Protein AF-A0A955G8Q8-F1 (afdb_monomer)

Foldseek 3Di:
DDDDDPPPPPPPPDDDPPDDDDDPDPPPPDDPPVRVVVVVVVVVVVVVVVVVVVVVVCVVVVVVVVVVVVVVVVVVVVVVVVVVVVVVVVVVVCVCPDPVNVPDDDDDDDDDDDD

Sequence (115 aa):
MTYSNSIAANRKRYAMRNQNTTSFKEETRVLGPISNAIILIVLACVLGLIYLTQVTKTNSYGYKLNSLTTQASELQQQHDELEVASARLQALDRVANSDPAKNLVSVTPSSTLTN

Structure (mmCIF, N/CA/C/O backbone):
data_AF-A0A955G8Q8-F1
#
_entry.id   AF-A0A955G8Q8-F1
#
loop_
_atom_site.group_PDB
_atom_site.id
_atom_site.type_symbol
_atom_site.label_atom_id
_atom_site.label_alt_id
_atom_site.label_comp_id
_atom_site.label_asym_id
_atom_site.label_entity_id
_atom_site.label_seq_id
_atom_site.pdbx_PDB_ins_code
_atom_site.Cartn_x
_atom_site.Cartn_y
_atom_site.Cartn_z
_atom_site.occupancy
_atom_site.B_iso_or_equiv
_atom_site.auth_seq_id
_atom_site.auth_comp_id
_atom_site.auth_asym_id
_atom_site.auth_atom_id
_atom_site.pdbx_PDB_model_num
ATOM 1 N N . MET A 1 1 ? 60.476 -52.599 -23.762 1.00 55.84 1 MET A N 1
ATOM 2 C CA . MET A 1 1 ? 60.153 -51.203 -23.398 1.00 55.84 1 MET A CA 1
ATOM 3 C C . MET A 1 1 ? 60.590 -50.294 -24.533 1.00 55.84 1 MET A C 1
ATOM 5 O O . MET A 1 1 ? 61.786 -50.078 -24.666 1.00 55.84 1 MET A O 1
ATOM 9 N N . THR A 1 2 ? 59.675 -49.774 -25.352 1.00 47.59 2 THR A N 1
ATOM 10 C CA . THR A 1 2 ? 59.945 -48.560 -26.144 1.00 47.59 2 THR A CA 1
ATOM 11 C C . THR A 1 2 ? 58.615 -47.893 -26.480 1.00 47.59 2 THR A C 1
ATOM 13 O O . THR A 1 2 ? 57.775 -48.471 -27.162 1.00 47.59 2 THR A O 1
ATOM 16 N N . TYR A 1 3 ? 58.416 -46.701 -25.924 1.00 51.72 3 TYR A N 1
ATOM 17 C CA . TYR A 1 3 ? 57.252 -45.849 -26.132 1.00 51.72 3 TYR A CA 1
ATOM 18 C C . TYR A 1 3 ? 57.430 -45.086 -27.447 1.00 51.72 3 TYR A C 1
ATOM 20 O O . TYR A 1 3 ? 58.436 -44.400 -27.621 1.00 51.72 3 TYR A O 1
ATOM 28 N N . SER A 1 4 ? 56.469 -45.187 -28.366 1.00 58.81 4 SER A N 1
ATOM 29 C CA . SER A 1 4 ? 56.414 -44.315 -29.541 1.00 58.81 4 SER A CA 1
ATOM 30 C C . SER A 1 4 ? 55.458 -43.163 -29.247 1.00 58.81 4 SER A C 1
ATOM 32 O O . SER A 1 4 ? 54.240 -43.304 -29.333 1.00 58.81 4 SER A O 1
ATOM 34 N N . ASN A 1 5 ? 56.026 -42.030 -28.833 1.00 54.41 5 ASN A N 1
ATOM 35 C CA . ASN A 1 5 ? 55.316 -40.763 -28.710 1.00 54.41 5 ASN A CA 1
ATOM 36 C C . ASN A 1 5 ? 55.090 -40.190 -30.114 1.00 54.41 5 ASN A C 1
ATOM 38 O O . ASN A 1 5 ? 56.029 -39.731 -30.765 1.00 54.41 5 ASN A O 1
ATOM 42 N N . SER A 1 6 ? 53.841 -40.175 -30.578 1.00 63.78 6 SER A N 1
ATOM 43 C CA . SER A 1 6 ? 53.464 -39.463 -31.795 1.00 63.78 6 SER A CA 1
ATOM 44 C C . SER A 1 6 ? 53.574 -37.956 -31.566 1.00 63.78 6 SER A C 1
ATOM 46 O O . SER A 1 6 ? 52.757 -37.348 -30.873 1.00 63.78 6 SER A O 1
ATOM 48 N N . ILE A 1 7 ? 54.601 -37.358 -32.164 1.00 59.75 7 ILE A N 1
ATOM 49 C CA . ILE A 1 7 ? 54.793 -35.916 -32.286 1.00 59.75 7 ILE A CA 1
ATOM 50 C C . ILE A 1 7 ? 53.553 -35.321 -32.964 1.00 59.75 7 ILE A C 1
ATOM 52 O O . ILE A 1 7 ? 53.316 -35.520 -34.157 1.00 59.75 7 ILE A O 1
ATOM 56 N N . ALA A 1 8 ? 52.764 -34.567 -32.199 1.00 60.84 8 ALA A N 1
ATOM 57 C CA . ALA A 1 8 ? 51.769 -33.647 -32.725 1.00 60.84 8 ALA A CA 1
ATOM 58 C C . ALA A 1 8 ? 52.504 -32.519 -33.465 1.00 60.84 8 ALA A C 1
ATOM 60 O O . ALA A 1 8 ? 52.792 -31.455 -32.918 1.00 60.84 8 ALA A O 1
ATOM 61 N N . ALA A 1 9 ? 52.869 -32.779 -34.719 1.00 57.88 9 ALA A N 1
ATOM 62 C CA . ALA A 1 9 ? 53.460 -31.785 -35.593 1.00 57.88 9 ALA A CA 1
ATOM 63 C C . ALA A 1 9 ? 52.399 -30.720 -35.901 1.00 57.88 9 ALA A C 1
ATOM 65 O O . ALA A 1 9 ? 51.474 -30.944 -36.687 1.00 57.88 9 ALA A O 1
ATOM 66 N N . ASN A 1 10 ? 52.541 -29.554 -35.271 1.00 56.19 10 ASN A N 1
ATOM 67 C CA . ASN A 1 10 ? 51.841 -28.325 -35.617 1.00 56.19 10 ASN A CA 1
ATOM 68 C C . ASN A 1 10 ? 52.222 -27.953 -37.061 1.00 56.19 10 ASN A C 1
ATOM 70 O O . ASN A 1 10 ? 53.214 -27.271 -37.316 1.00 56.19 10 ASN A O 1
ATOM 74 N N . ARG A 1 11 ? 51.476 -28.488 -38.032 1.00 61.28 11 ARG A N 1
ATOM 75 C CA . ARG A 1 11 ? 51.675 -28.216 -39.455 1.00 61.28 11 ARG A CA 1
ATOM 76 C C . ARG A 1 11 ? 51.164 -26.812 -39.760 1.00 61.28 11 ARG A C 1
ATOM 78 O O . ARG A 1 11 ? 50.089 -26.655 -40.331 1.00 61.28 11 ARG A O 1
ATOM 85 N N . LYS A 1 12 ? 51.958 -25.790 -39.432 1.00 59.72 12 LYS A N 1
ATOM 86 C CA . LYS A 1 12 ? 51.875 -24.487 -40.101 1.00 59.72 12 LYS A CA 1
ATOM 87 C C . LYS A 1 12 ? 52.268 -24.706 -41.561 1.00 59.72 12 LYS A C 1
ATOM 89 O O . LYS A 1 12 ? 53.435 -24.621 -41.928 1.00 59.72 12 LYS A O 1
ATOM 94 N N . ARG A 1 13 ? 51.296 -25.110 -42.383 1.00 62.31 13 ARG A N 1
ATOM 95 C CA . ARG A 1 13 ? 51.471 -25.242 -43.829 1.00 62.31 13 ARG A CA 1
ATOM 96 C C . ARG A 1 13 ? 51.691 -23.838 -44.382 1.00 62.31 13 ARG A C 1
ATOM 98 O O . ARG A 1 13 ? 50.760 -23.042 -44.433 1.00 62.31 13 ARG A O 1
ATOM 105 N N . TYR A 1 14 ? 52.927 -23.535 -44.756 1.00 63.06 14 TYR A N 1
ATOM 106 C CA . TYR A 1 14 ? 53.232 -22.376 -45.582 1.00 63.06 14 TYR A CA 1
ATOM 107 C C . TYR A 1 14 ? 52.453 -22.514 -46.894 1.00 63.06 14 TYR A C 1
ATOM 109 O O . TYR A 1 14 ? 52.517 -23.559 -47.546 1.00 63.06 14 TYR A O 1
ATOM 117 N N . ALA A 1 15 ? 51.669 -21.494 -47.242 1.00 65.81 15 ALA A N 1
ATOM 118 C CA . ALA A 1 15 ? 50.928 -21.465 -48.495 1.00 65.81 15 ALA A CA 1
ATOM 119 C C . ALA A 1 15 ? 51.927 -21.525 -49.662 1.00 65.81 15 ALA A C 1
ATOM 121 O O . ALA A 1 15 ? 52.799 -20.665 -49.789 1.00 65.81 15 ALA A O 1
ATOM 122 N N . MET A 1 16 ? 51.837 -22.572 -50.481 1.00 68.44 16 MET A N 1
ATOM 123 C CA . MET A 1 16 ? 52.686 -22.744 -51.660 1.00 68.44 16 MET A CA 1
ATOM 124 C C . MET A 1 16 ? 52.239 -21.799 -52.780 1.00 68.44 16 MET A C 1
ATOM 126 O O . MET A 1 16 ? 51.064 -21.440 -52.887 1.00 68.44 16 MET A O 1
ATOM 130 N N . ARG A 1 17 ? 53.181 -21.404 -53.643 1.00 68.50 17 ARG A N 1
ATOM 131 C CA . ARG A 1 17 ? 52.905 -20.514 -54.779 1.00 68.50 17 ARG A CA 1
ATOM 132 C C . ARG A 1 17 ? 51.929 -21.203 -55.746 1.00 68.50 17 ARG A C 1
ATOM 134 O O . ARG A 1 1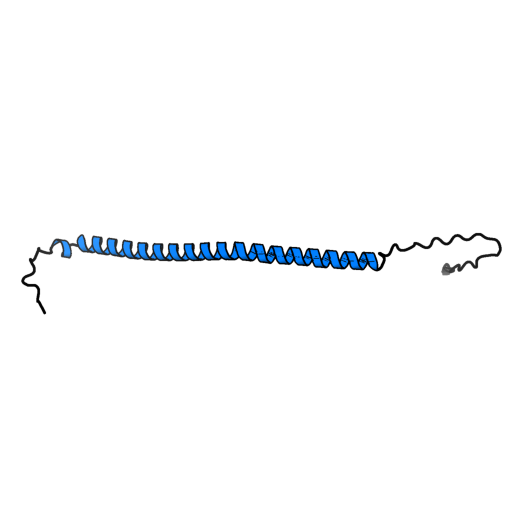7 ? 52.113 -22.374 -56.064 1.00 68.50 17 ARG A O 1
ATOM 141 N N . ASN A 1 18 ? 50.922 -20.462 -56.213 1.00 66.06 18 ASN A N 1
ATOM 142 C CA . ASN A 1 18 ? 49.864 -20.916 -57.131 1.00 66.06 18 ASN A CA 1
ATOM 14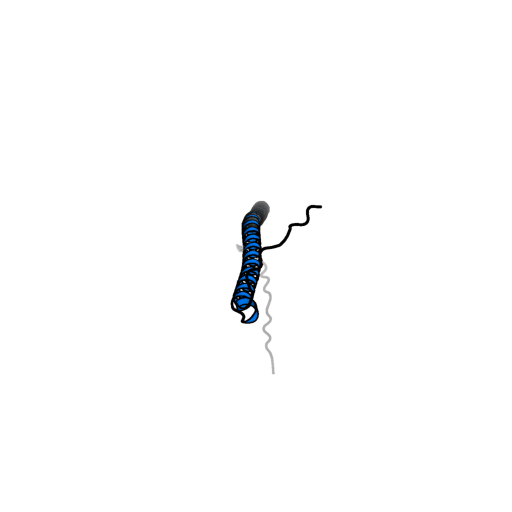3 C C . ASN A 1 18 ? 48.754 -21.811 -56.531 1.00 66.06 18 ASN A C 1
ATOM 145 O O . ASN A 1 18 ? 48.131 -22.581 -57.258 1.00 66.06 18 ASN A O 1
ATOM 149 N N . GLN A 1 19 ? 48.476 -21.703 -55.226 1.00 72.69 19 GLN A N 1
ATOM 150 C CA . GLN A 1 19 ? 47.312 -22.347 -54.602 1.00 72.69 19 GLN A CA 1
ATOM 151 C C . GLN A 1 19 ? 46.319 -21.295 -54.097 1.00 72.69 19 GLN A C 1
ATOM 153 O O . GLN A 1 19 ? 46.680 -20.408 -53.325 1.00 72.69 19 GLN A O 1
ATOM 158 N N . ASN A 1 20 ? 45.061 -21.395 -54.531 1.00 69.31 20 ASN A N 1
ATOM 159 C CA . ASN A 1 20 ? 43.987 -20.532 -54.052 1.00 69.31 20 ASN A CA 1
ATOM 160 C C . ASN A 1 20 ? 43.528 -21.035 -52.674 1.00 69.31 20 ASN A C 1
ATOM 162 O O . ASN A 1 20 ? 42.831 -22.042 -52.573 1.00 69.31 20 ASN A O 1
ATOM 166 N N . THR A 1 21 ? 43.991 -20.383 -51.607 1.00 71.38 21 THR A N 1
ATOM 167 C CA . THR A 1 21 ? 43.593 -20.695 -50.230 1.00 71.38 21 THR A CA 1
ATOM 168 C C . THR A 1 21 ? 42.467 -19.758 -49.806 1.00 71.38 21 THR A C 1
ATOM 170 O O . THR A 1 21 ? 42.686 -18.574 -49.565 1.00 71.38 21 THR A O 1
ATOM 173 N N . THR A 1 22 ? 41.248 -20.276 -49.685 1.00 71.44 22 THR A N 1
ATOM 174 C CA . THR A 1 22 ? 40.125 -19.519 -49.124 1.00 71.44 22 THR A CA 1
ATOM 175 C C . THR A 1 22 ? 40.155 -19.643 -47.604 1.00 71.44 22 THR A C 1
ATOM 177 O O . THR A 1 22 ? 39.978 -20.727 -47.051 1.00 71.44 22 THR A O 1
ATOM 180 N N . SER A 1 23 ? 40.410 -18.535 -46.911 1.00 69.19 23 SER A N 1
ATOM 181 C CA . SER A 1 23 ? 40.282 -18.476 -45.456 1.00 69.19 23 SER A CA 1
ATOM 182 C C . SER A 1 23 ? 38.822 -18.210 -45.102 1.00 69.19 23 SER A C 1
ATOM 184 O O . SER A 1 23 ? 38.307 -17.131 -45.381 1.00 69.19 23 SER A O 1
ATOM 186 N N . PHE A 1 24 ? 38.160 -19.183 -44.477 1.00 69.12 24 PHE A N 1
ATOM 187 C CA . PHE A 1 24 ? 36.877 -18.957 -43.818 1.00 69.12 24 PHE A CA 1
ATOM 188 C C . PHE A 1 24 ? 37.161 -18.297 -42.471 1.00 69.12 24 PHE A C 1
ATOM 190 O O . PHE A 1 24 ? 37.475 -18.965 -41.486 1.00 69.12 24 PHE A O 1
ATOM 197 N N . LYS A 1 25 ? 37.147 -16.964 -42.443 1.00 67.38 25 LYS A N 1
ATOM 198 C CA . LYS A 1 25 ? 37.018 -16.241 -41.181 1.00 67.38 25 LYS A CA 1
ATOM 199 C C . LYS A 1 25 ? 35.545 -16.306 -40.794 1.00 67.38 25 LYS A C 1
ATOM 201 O O . LYS A 1 25 ? 34.709 -15.792 -41.528 1.00 67.38 25 LYS A O 1
ATOM 206 N N . GLU A 1 26 ? 35.247 -16.949 -39.671 1.00 64.56 26 GLU A N 1
ATOM 207 C CA . GLU A 1 26 ? 33.978 -16.760 -38.967 1.00 64.56 26 GLU A CA 1
ATOM 208 C C . GLU A 1 26 ? 33.901 -15.272 -38.608 1.00 64.56 26 GLU A C 1
ATOM 210 O O . GLU A 1 26 ? 34.584 -14.800 -37.696 1.00 64.56 26 GLU A O 1
ATOM 215 N N . GLU A 1 27 ? 33.165 -14.499 -39.402 1.00 64.12 27 GLU A N 1
ATOM 216 C CA . GLU A 1 27 ? 32.886 -13.104 -39.102 1.00 64.12 27 GLU A CA 1
ATOM 217 C C . GLU A 1 27 ? 31.934 -13.118 -37.910 1.00 64.12 27 GLU A C 1
ATOM 219 O O . GLU A 1 27 ? 30.729 -13.336 -38.046 1.00 64.12 27 GLU A O 1
ATOM 224 N N . THR A 1 28 ? 32.495 -12.993 -36.704 1.00 64.25 28 THR A N 1
ATOM 225 C CA . THR A 1 28 ? 31.699 -12.877 -35.490 1.00 64.25 28 THR A CA 1
ATOM 226 C C . THR A 1 28 ? 30.781 -11.688 -35.694 1.00 64.25 28 THR A C 1
ATOM 228 O O . THR A 1 28 ? 31.223 -10.546 -35.799 1.00 64.25 28 THR A O 1
ATOM 231 N N . ARG A 1 29 ? 29.486 -11.969 -35.842 1.00 66.19 29 ARG A N 1
ATOM 232 C CA . ARG A 1 29 ? 28.463 -10.964 -36.113 1.00 66.19 29 ARG A CA 1
ATOM 233 C C . ARG A 1 29 ? 28.234 -10.173 -34.831 1.00 66.19 29 ARG A C 1
ATOM 235 O O . ARG A 1 29 ? 27.278 -10.398 -34.098 1.00 66.19 29 ARG A O 1
ATOM 242 N N . VAL A 1 30 ? 29.183 -9.304 -34.507 1.00 72.31 30 VAL A N 1
ATOM 243 C CA . VAL A 1 30 ? 29.079 -8.387 -33.384 1.00 72.31 30 VAL A CA 1
ATOM 244 C C . VAL A 1 30 ? 28.057 -7.324 -33.742 1.00 72.31 30 VAL A C 1
ATOM 246 O O . VAL A 1 30 ? 28.082 -6.728 -34.819 1.00 72.31 30 VAL A O 1
ATOM 249 N N . LEU A 1 31 ? 27.135 -7.109 -32.813 1.00 72.06 31 LEU A N 1
ATOM 250 C CA . LEU A 1 31 ? 26.222 -5.980 -32.836 1.00 72.06 31 LEU A CA 1
ATOM 251 C C . LEU A 1 31 ? 27.055 -4.698 -32.965 1.00 72.06 31 LEU A C 1
ATOM 253 O O . LEU A 1 31 ? 27.917 -4.416 -32.132 1.00 72.06 31 LEU A O 1
ATOM 257 N N . GLY A 1 32 ? 26.826 -3.938 -34.038 1.00 82.62 32 GLY A N 1
ATOM 258 C CA . GLY A 1 32 ? 27.522 -2.677 -34.270 1.00 82.62 32 GLY A CA 1
ATOM 259 C C . GLY A 1 32 ? 27.239 -1.662 -33.152 1.00 82.62 32 GLY A C 1
ATOM 260 O O . GLY A 1 32 ? 26.196 -1.750 -32.493 1.00 82.62 32 GLY A O 1
ATOM 261 N N . PRO A 1 33 ? 28.114 -0.662 -32.953 1.00 83.94 33 PRO A N 1
ATOM 262 C CA . PRO A 1 33 ? 28.020 0.291 -31.841 1.00 83.94 33 PRO A CA 1
ATOM 263 C C . PRO A 1 33 ? 26.658 1.002 -31.757 1.00 83.94 33 PRO A C 1
ATOM 265 O O . PRO A 1 33 ? 26.141 1.211 -30.663 1.00 83.94 33 PRO A O 1
ATOM 268 N N . ILE A 1 34 ? 26.030 1.286 -32.905 1.00 88.88 34 ILE A N 1
ATOM 269 C CA . ILE A 1 34 ? 24.686 1.882 -32.981 1.00 88.88 34 ILE A CA 1
ATOM 270 C C . ILE A 1 34 ? 23.616 0.920 -32.442 1.00 88.88 34 ILE A C 1
ATOM 272 O O . ILE A 1 34 ? 22.771 1.320 -31.646 1.00 88.88 34 ILE A O 1
ATOM 276 N N . SER A 1 35 ? 23.661 -0.357 -32.832 1.00 89.38 35 SER A N 1
ATOM 277 C CA . SER A 1 35 ? 22.687 -1.352 -32.362 1.00 89.38 35 SER A CA 1
ATOM 278 C C . SER A 1 35 ? 22.792 -1.597 -30.855 1.00 89.38 35 SER A C 1
ATOM 280 O O . SER A 1 35 ? 21.768 -1.678 -30.183 1.00 89.38 35 SER A O 1
ATOM 282 N N . ASN A 1 36 ? 24.011 -1.611 -30.303 1.00 88.38 36 ASN A N 1
ATOM 283 C CA . ASN A 1 36 ? 24.219 -1.725 -28.861 1.00 88.38 36 ASN A CA 1
ATOM 284 C C . ASN A 1 36 ? 23.654 -0.508 -28.106 1.00 88.38 36 ASN A C 1
ATOM 286 O O . ASN A 1 36 ? 22.966 -0.668 -27.102 1.00 88.38 36 ASN A O 1
ATOM 290 N N . ALA A 1 37 ? 23.868 0.710 -28.619 1.00 90.44 37 ALA A N 1
ATOM 291 C CA . ALA A 1 37 ? 23.318 1.925 -28.017 1.00 90.44 37 ALA A CA 1
ATOM 292 C C . ALA A 1 37 ? 21.779 1.923 -27.995 1.00 90.44 37 ALA A C 1
ATOM 294 O O . ALA A 1 37 ? 21.178 2.243 -26.971 1.00 90.44 37 ALA A O 1
ATOM 295 N N . ILE A 1 38 ? 21.136 1.504 -29.091 1.00 93.56 38 ILE A N 1
ATOM 296 C CA . ILE A 1 38 ? 19.671 1.383 -29.156 1.00 93.56 38 ILE A CA 1
ATOM 297 C C . ILE A 1 38 ? 19.170 0.357 -28.133 1.00 93.56 38 ILE A C 1
ATOM 299 O O . ILE A 1 38 ? 18.218 0.640 -27.409 1.00 93.56 38 ILE A O 1
ATOM 303 N N . ILE A 1 39 ? 19.825 -0.803 -28.025 1.00 92.50 39 ILE A N 1
ATOM 304 C CA . ILE A 1 39 ? 19.466 -1.835 -27.041 1.00 92.50 39 ILE A CA 1
ATOM 305 C C . ILE A 1 39 ? 19.564 -1.286 -25.613 1.00 92.50 39 ILE A C 1
ATOM 307 O O . ILE A 1 39 ? 18.650 -1.505 -24.821 1.00 92.50 39 ILE A O 1
ATOM 311 N N . LEU A 1 40 ? 20.616 -0.530 -25.287 1.00 93.81 40 LEU A N 1
ATOM 312 C CA . LEU A 1 40 ? 20.763 0.086 -23.965 1.00 93.81 40 LEU A CA 1
ATOM 313 C C . LEU A 1 40 ? 19.659 1.106 -23.665 1.00 93.81 40 LEU A C 1
ATOM 315 O O . LEU A 1 40 ? 19.125 1.112 -22.557 1.00 93.81 40 LEU A O 1
ATOM 319 N N . ILE A 1 41 ? 19.277 1.930 -24.644 1.00 95.19 41 ILE A N 1
ATOM 320 C CA . ILE A 1 41 ? 18.175 2.893 -24.490 1.00 95.19 41 ILE A CA 1
ATOM 321 C C . ILE A 1 41 ? 16.851 2.161 -24.258 1.00 95.19 41 ILE A C 1
ATOM 323 O O . ILE A 1 41 ? 16.106 2.508 -23.342 1.00 95.19 41 ILE A O 1
ATOM 327 N N . VAL A 1 42 ? 16.562 1.129 -25.055 1.00 96.12 42 VAL A N 1
ATOM 328 C CA . VAL A 1 42 ? 15.347 0.318 -24.899 1.00 96.12 42 VAL A CA 1
ATOM 329 C C . VAL A 1 42 ? 15.322 -0.345 -23.524 1.00 96.12 42 VAL A C 1
ATOM 331 O O . VAL A 1 42 ? 14.300 -0.299 -22.845 1.00 96.12 42 VAL A O 1
ATOM 334 N N . LEU A 1 43 ? 16.447 -0.901 -23.073 1.00 95.25 43 LEU A N 1
ATOM 335 C CA . LEU A 1 43 ? 16.556 -1.546 -21.768 1.00 95.25 43 LEU A CA 1
ATOM 336 C C . LEU A 1 43 ? 16.334 -0.548 -20.623 1.00 95.25 43 LEU A C 1
ATOM 338 O O . LEU A 1 43 ? 15.563 -0.834 -19.707 1.00 95.25 43 LEU A O 1
ATOM 342 N N . ALA A 1 44 ? 16.923 0.647 -20.705 1.00 95.44 44 ALA A N 1
ATOM 343 C CA . ALA A 1 44 ? 16.673 1.724 -19.748 1.00 95.44 44 ALA A CA 1
ATOM 344 C C . ALA A 1 44 ? 15.192 2.141 -19.730 1.00 95.44 44 ALA A C 1
ATOM 346 O O . ALA A 1 44 ? 14.616 2.345 -18.661 1.00 95.44 44 ALA A O 1
ATOM 347 N N . CYS A 1 45 ? 14.552 2.210 -20.899 1.00 94.69 45 CYS A N 1
ATOM 348 C CA . CYS A 1 45 ? 13.137 2.548 -21.017 1.00 94.69 45 CYS A CA 1
ATOM 349 C C . CYS A 1 45 ? 12.241 1.470 -20.385 1.00 94.69 45 CYS A C 1
ATOM 351 O O . CYS A 1 45 ? 11.358 1.791 -19.593 1.00 94.69 45 CYS A O 1
ATOM 353 N N . VAL A 1 46 ? 12.512 0.187 -20.648 1.00 94.19 46 VAL A N 1
ATOM 354 C CA . VAL A 1 46 ? 11.784 -0.941 -20.041 1.00 94.19 46 VAL A CA 1
ATOM 355 C C . VAL A 1 46 ? 11.925 -0.933 -18.518 1.00 94.19 46 VAL A C 1
ATOM 357 O O . VAL A 1 46 ? 10.923 -1.067 -17.816 1.00 94.19 46 VAL A O 1
ATOM 360 N N . LEU A 1 47 ? 13.134 -0.712 -17.992 1.00 92.62 47 LEU A N 1
ATOM 361 C CA . LEU A 1 47 ? 13.350 -0.570 -16.549 1.00 92.62 47 LEU A CA 1
ATOM 362 C C . LEU A 1 47 ? 12.564 0.616 -15.970 1.00 92.62 47 LEU A C 1
ATOM 364 O O . LEU A 1 47 ? 11.933 0.478 -14.922 1.00 92.62 47 LEU A O 1
ATOM 368 N N . GLY A 1 48 ? 12.535 1.752 -16.672 1.00 91.38 48 GLY A N 1
ATOM 369 C CA . GLY A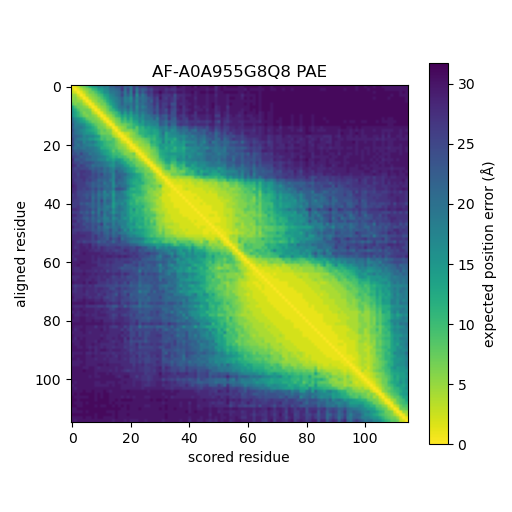 1 48 ? 11.735 2.918 -16.292 1.00 91.38 48 GLY A CA 1
ATOM 370 C C . GLY A 1 48 ? 10.230 2.628 -16.243 1.00 91.38 48 GLY A C 1
ATOM 371 O O . GLY A 1 48 ? 9.558 3.009 -15.286 1.00 91.38 48 GLY A O 1
ATOM 372 N N . LEU A 1 49 ? 9.696 1.896 -17.225 1.00 90.50 49 LEU A N 1
ATOM 373 C CA . LEU A 1 49 ? 8.282 1.503 -17.267 1.00 90.50 49 LEU A CA 1
ATOM 374 C C . LEU A 1 49 ? 7.917 0.512 -16.150 1.00 90.50 49 LEU A C 1
ATOM 376 O O . LEU A 1 49 ? 6.849 0.626 -15.539 1.00 90.50 49 LEU A O 1
ATOM 380 N N . ILE A 1 50 ? 8.809 -0.434 -15.843 1.00 87.69 50 ILE A N 1
ATOM 381 C CA . ILE A 1 50 ? 8.649 -1.360 -14.712 1.00 87.69 50 ILE A CA 1
ATOM 382 C C . ILE A 1 50 ? 8.645 -0.590 -13.384 1.00 87.69 50 ILE A C 1
ATOM 384 O O . ILE A 1 50 ? 7.833 -0.874 -12.505 1.00 87.69 50 ILE A O 1
ATOM 388 N N . TYR A 1 51 ? 9.520 0.405 -13.231 1.00 86.69 51 TYR A N 1
ATOM 389 C CA . TYR A 1 51 ? 9.545 1.243 -12.034 1.00 86.69 51 TYR A CA 1
ATOM 390 C C . TYR A 1 51 ? 8.258 2.065 -11.890 1.00 86.69 51 TYR A C 1
ATOM 392 O O . TYR A 1 51 ? 7.629 2.054 -10.833 1.00 86.69 51 TYR A O 1
ATOM 400 N N . LEU A 1 52 ? 7.806 2.708 -12.970 1.00 82.31 52 LEU A N 1
ATOM 401 C CA . LEU A 1 52 ? 6.585 3.511 -12.959 1.00 82.31 52 LEU A CA 1
ATOM 402 C C . LEU A 1 52 ? 5.351 2.672 -12.596 1.00 82.31 52 LEU A C 1
ATOM 404 O O . LEU A 1 52 ? 4.546 3.079 -11.762 1.00 82.31 52 LEU A O 1
ATOM 408 N N . THR A 1 53 ? 5.227 1.466 -13.158 1.00 74.88 53 THR A N 1
ATOM 409 C CA . THR A 1 53 ? 4.114 0.559 -12.835 1.00 74.88 53 THR A CA 1
ATOM 410 C C . THR A 1 53 ? 4.145 0.061 -11.392 1.00 74.88 53 THR A C 1
ATOM 412 O O . THR A 1 53 ? 3.077 -0.095 -10.796 1.00 74.88 53 THR A O 1
ATOM 415 N N . GLN A 1 54 ? 5.325 -0.149 -10.800 1.00 69.56 54 GLN A N 1
ATOM 416 C CA . GLN A 1 54 ? 5.438 -0.444 -9.369 1.00 69.56 54 GLN A CA 1
ATOM 417 C C . GLN A 1 54 ? 4.977 0.740 -8.518 1.00 69.56 54 GLN A C 1
ATOM 419 O O . GLN A 1 54 ? 4.177 0.554 -7.606 1.00 69.56 54 GLN A O 1
ATOM 424 N N . VAL A 1 55 ? 5.395 1.963 -8.852 1.00 69.25 55 VAL A N 1
ATOM 425 C CA . VAL A 1 5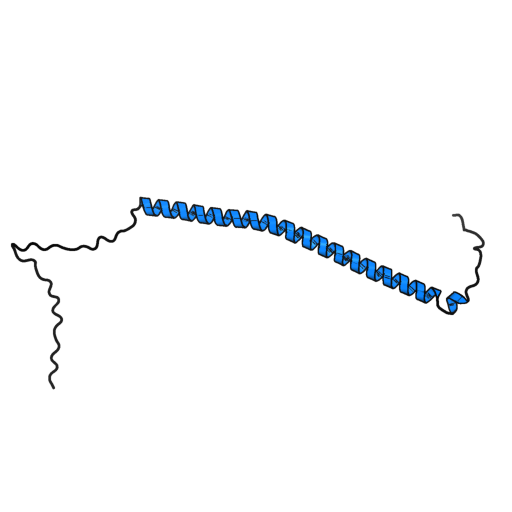5 ? 4.980 3.169 -8.123 1.00 69.25 55 VAL A CA 1
ATOM 426 C C . VAL A 1 55 ? 3.462 3.375 -8.207 1.00 69.25 55 VAL A C 1
ATOM 428 O O . VAL A 1 55 ? 2.824 3.623 -7.184 1.00 69.25 55 VAL A O 1
ATOM 431 N N . THR A 1 56 ? 2.835 3.214 -9.376 1.00 64.50 56 THR A N 1
ATOM 432 C CA . THR A 1 56 ? 1.374 3.369 -9.518 1.00 64.50 56 THR A CA 1
ATOM 433 C C . THR A 1 56 ? 0.598 2.282 -8.768 1.00 64.50 56 THR A C 1
ATOM 435 O O . THR A 1 56 ? -0.370 2.586 -8.066 1.00 64.50 56 THR A O 1
ATOM 438 N N . LYS A 1 57 ? 1.028 1.015 -8.867 1.00 58.25 57 LYS A N 1
ATOM 439 C CA . LYS A 1 57 ? 0.364 -0.097 -8.172 1.00 58.25 57 LYS A CA 1
ATOM 440 C C . LYS A 1 57 ? 0.498 0.039 -6.656 1.00 58.25 57 LYS A C 1
ATOM 442 O O . LYS A 1 57 ? -0.522 -0.020 -5.972 1.00 58.25 57 LYS A O 1
ATOM 447 N N . THR A 1 58 ? 1.697 0.302 -6.138 1.00 61.56 58 THR A N 1
ATOM 448 C CA . THR A 1 58 ? 1.945 0.477 -4.696 1.00 61.56 58 THR A CA 1
ATOM 449 C C . THR A 1 58 ? 1.135 1.627 -4.103 1.00 61.56 58 THR A C 1
ATOM 451 O O . THR A 1 58 ? 0.597 1.468 -3.012 1.00 61.56 58 THR A O 1
ATOM 454 N N . ASN A 1 59 ? 0.947 2.738 -4.827 1.00 61.12 59 ASN A N 1
ATOM 455 C CA . ASN A 1 59 ? 0.068 3.818 -4.368 1.00 61.12 59 ASN A CA 1
ATOM 456 C C . ASN A 1 59 ? -1.383 3.334 -4.196 1.00 61.12 59 ASN A C 1
ATOM 458 O O . ASN A 1 59 ? -1.962 3.481 -3.125 1.00 61.12 59 ASN A O 1
ATOM 462 N N . SER A 1 60 ? -1.961 2.682 -5.210 1.00 64.56 60 SER A N 1
ATOM 463 C CA . SER A 1 60 ? -3.356 2.213 -5.141 1.00 64.56 60 SER A CA 1
ATOM 464 C C . SER A 1 60 ? -3.590 1.113 -4.093 1.00 64.56 60 SER A C 1
ATOM 466 O O . SER A 1 60 ? -4.581 1.156 -3.360 1.00 64.56 60 SER A O 1
ATOM 468 N N . TYR A 1 61 ? -2.666 0.152 -3.973 1.00 70.38 61 TYR A N 1
ATOM 469 C CA . TYR A 1 61 ? -2.745 -0.899 -2.958 1.00 70.38 61 TYR A CA 1
ATOM 470 C C . TYR A 1 61 ? -2.501 -0.343 -1.554 1.00 70.38 61 TYR A C 1
ATOM 472 O O . TYR A 1 61 ? -3.185 -0.766 -0.629 1.00 70.38 61 TYR A O 1
ATOM 480 N N . GLY A 1 62 ? -1.605 0.637 -1.398 1.00 73.19 62 GLY A N 1
ATOM 481 C CA . GLY A 1 62 ? -1.349 1.312 -0.128 1.00 73.19 62 GLY A CA 1
ATOM 482 C C . GLY A 1 62 ? -2.587 2.027 0.414 1.00 73.19 62 GLY A C 1
ATOM 483 O O . GLY A 1 62 ? -2.931 1.841 1.579 1.00 73.19 62 GLY A O 1
ATOM 484 N N . TYR A 1 63 ? -3.316 2.766 -0.431 1.00 76.00 63 TYR A N 1
ATOM 485 C CA . TYR A 1 63 ? -4.563 3.421 -0.014 1.00 76.00 63 TYR A CA 1
ATOM 486 C C . TYR A 1 63 ? -5.655 2.422 0.369 1.00 76.00 63 TYR A C 1
ATOM 488 O O . TYR A 1 63 ? -6.320 2.607 1.386 1.00 76.00 63 TYR A O 1
ATOM 496 N N . LYS A 1 64 ? -5.823 1.347 -0.411 1.00 81.06 64 LYS A N 1
ATOM 497 C CA . LYS A 1 64 ? -6.822 0.311 -0.117 1.00 81.06 64 LYS A CA 1
ATOM 498 C C . LYS A 1 64 ? -6.482 -0.482 1.147 1.00 81.06 64 LYS A C 1
ATOM 500 O O . LYS A 1 64 ? -7.377 -0.849 1.896 1.00 81.06 64 LYS A O 1
ATOM 505 N N . LEU A 1 65 ? -5.201 -0.752 1.382 1.00 86.00 65 LEU A N 1
ATOM 506 C CA . LEU A 1 65 ? -4.746 -1.444 2.582 1.00 86.00 65 LEU A CA 1
ATOM 507 C C . LEU A 1 65 ? -4.943 -0.552 3.807 1.00 86.00 65 LEU A C 1
ATOM 509 O O . LEU A 1 65 ? -5.528 -1.006 4.780 1.00 86.00 65 LEU A O 1
ATOM 513 N N . ASN A 1 66 ? -4.549 0.723 3.735 1.00 84.75 66 ASN A N 1
ATOM 514 C CA . ASN A 1 66 ? -4.770 1.663 4.830 1.00 84.75 66 ASN A CA 1
ATOM 515 C C . ASN A 1 66 ? -6.264 1.785 5.165 1.00 84.75 66 ASN A C 1
ATOM 517 O O . ASN A 1 66 ? -6.638 1.611 6.318 1.00 84.75 66 ASN A O 1
ATOM 521 N N . SER A 1 67 ? -7.133 1.965 4.163 1.00 87.88 67 SER A N 1
ATOM 522 C CA . SER A 1 67 ? -8.575 2.078 4.410 1.00 87.88 67 SER A CA 1
ATOM 523 C C . SER A 1 67 ? -9.193 0.808 5.000 1.00 87.88 67 SER A C 1
ATOM 525 O O . SER A 1 67 ? -10.086 0.910 5.839 1.00 87.88 67 SER A O 1
ATOM 527 N N . LEU A 1 68 ? -8.723 -0.378 4.598 1.00 92.69 68 LEU A N 1
ATOM 528 C CA . LEU A 1 68 ? -9.132 -1.649 5.203 1.00 92.69 68 LEU A CA 1
ATOM 529 C C . LEU A 1 68 ? -8.629 -1.779 6.644 1.00 92.69 68 LEU A C 1
ATOM 531 O O . LEU A 1 68 ? -9.391 -2.198 7.506 1.00 92.69 68 LEU A O 1
ATOM 535 N N . THR A 1 69 ? -7.384 -1.393 6.924 1.00 91.88 69 THR A N 1
ATOM 536 C CA . THR A 1 69 ? -6.820 -1.408 8.282 1.00 91.88 69 THR A CA 1
ATOM 537 C C . THR A 1 69 ? -7.546 -0.429 9.201 1.00 91.88 69 THR A C 1
ATOM 539 O O . THR A 1 69 ? -7.848 -0.782 10.337 1.00 91.88 69 THR A O 1
ATOM 542 N N . THR A 1 70 ? -7.879 0.774 8.718 1.00 94.50 70 THR A N 1
ATOM 543 C CA . THR A 1 70 ? -8.689 1.741 9.474 1.00 94.50 70 THR A CA 1
ATOM 544 C C . THR A 1 70 ? -10.062 1.157 9.796 1.00 94.50 70 THR A C 1
ATOM 546 O O . THR A 1 70 ? -10.451 1.153 10.958 1.00 94.50 70 THR A O 1
ATOM 549 N N . GLN A 1 71 ? -10.760 0.595 8.802 1.00 95.31 71 GLN A N 1
ATOM 550 C CA . GLN A 1 71 ? -12.071 -0.033 9.013 1.00 95.31 71 GLN A CA 1
ATOM 551 C C . GLN A 1 71 ? -12.002 -1.218 9.977 1.00 95.31 71 GLN A C 1
ATOM 553 O O . GLN A 1 71 ? -12.867 -1.362 10.831 1.00 95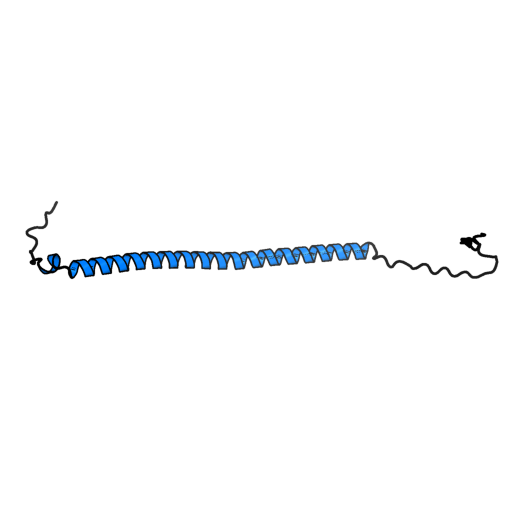.31 71 GLN A O 1
ATOM 558 N N . ALA A 1 72 ? -10.972 -2.059 9.869 1.00 95.62 72 ALA A N 1
ATOM 559 C CA . ALA A 1 72 ? -10.773 -3.176 10.785 1.00 95.62 72 ALA A CA 1
ATOM 560 C C . ALA A 1 72 ? -10.537 -2.693 12.224 1.00 95.62 72 ALA A C 1
ATOM 562 O O . ALA A 1 72 ? -11.116 -3.245 13.154 1.00 95.62 72 ALA A O 1
ATOM 563 N N . SER A 1 73 ? -9.732 -1.642 12.406 1.00 96.31 73 SER A N 1
ATOM 564 C CA . SER A 1 73 ? -9.500 -1.035 13.720 1.00 96.31 73 SER A CA 1
ATOM 565 C C . SER A 1 73 ? -10.776 -0.427 14.303 1.00 96.31 73 SER A C 1
ATOM 567 O O . SER A 1 73 ? -11.029 -0.577 15.494 1.00 96.31 73 SER A O 1
ATOM 569 N N . GLU A 1 74 ? -11.576 0.250 13.480 1.00 96.94 74 GLU A N 1
ATOM 570 C CA . GLU A 1 74 ? -12.844 0.844 13.903 1.00 96.94 74 GLU A CA 1
ATOM 571 C C . GLU A 1 74 ? -13.858 -0.237 14.298 1.00 96.94 74 GLU A C 1
ATOM 573 O O . GLU A 1 74 ? -14.470 -0.155 15.361 1.00 96.94 74 GLU A O 1
ATOM 578 N N . LEU A 1 75 ? -13.983 -1.295 13.492 1.00 97.12 75 LEU A N 1
ATOM 579 C CA . LEU A 1 75 ? -14.841 -2.441 13.795 1.00 97.12 75 LEU A CA 1
ATOM 580 C C . LEU A 1 75 ? -14.415 -3.161 15.076 1.00 97.12 75 LEU A C 1
ATOM 582 O O . LEU A 1 75 ? -15.276 -3.548 15.863 1.00 97.12 75 LEU A O 1
ATOM 586 N N . GLN A 1 76 ? -13.109 -3.323 15.305 1.00 96.62 76 GLN A N 1
ATOM 587 C CA . GLN A 1 76 ? -12.607 -3.920 16.540 1.00 96.62 76 GLN A CA 1
ATOM 588 C C . GLN A 1 76 ? -12.979 -3.065 17.754 1.00 96.62 76 GLN A C 1
ATOM 590 O O . GLN A 1 76 ? -13.482 -3.591 18.741 1.00 96.62 76 GLN A O 1
ATOM 595 N N . GLN A 1 77 ? -12.803 -1.746 17.662 1.00 96.75 77 GLN A N 1
ATOM 596 C CA . GLN A 1 77 ? -13.174 -0.843 18.746 1.00 96.75 77 GLN A CA 1
ATOM 597 C C . GLN A 1 77 ? -14.682 -0.895 19.036 1.00 96.75 77 GLN A C 1
ATOM 599 O O . GLN A 1 77 ? -15.082 -1.002 20.193 1.00 96.75 77 GLN A O 1
ATOM 604 N N . GLN A 1 78 ? -15.522 -0.869 17.998 1.00 96.31 78 GLN A N 1
ATOM 605 C CA . GLN A 1 78 ? -16.973 -0.980 18.159 1.00 96.31 78 GLN A CA 1
ATOM 606 C C . GLN A 1 78 ? -17.376 -2.312 18.797 1.00 96.31 78 GLN A C 1
ATOM 608 O O . GLN A 1 78 ? -18.278 -2.337 19.631 1.00 96.31 78 GLN A O 1
ATOM 613 N N . HIS A 1 79 ? -16.715 -3.412 18.429 1.00 96.88 79 HIS A N 1
ATOM 614 C CA . HIS A 1 79 ? -16.950 -4.719 19.032 1.00 96.88 79 HIS A CA 1
ATOM 615 C C . HIS A 1 79 ? -16.626 -4.710 20.530 1.00 96.88 79 HIS A C 1
ATOM 617 O O . HIS A 1 79 ? -17.461 -5.124 21.333 1.00 96.88 79 HIS A O 1
ATOM 623 N N . ASP A 1 80 ? -15.458 -4.191 20.909 1.00 96.44 80 ASP A N 1
ATOM 624 C CA . ASP A 1 80 ? -15.029 -4.122 22.308 1.00 96.44 80 ASP A CA 1
ATOM 625 C C . ASP A 1 80 ? -15.976 -3.232 23.139 1.00 96.44 80 ASP A C 1
ATOM 627 O O . ASP A 1 80 ? -16.354 -3.573 24.263 1.00 96.44 80 ASP A O 1
ATOM 631 N N . GLU 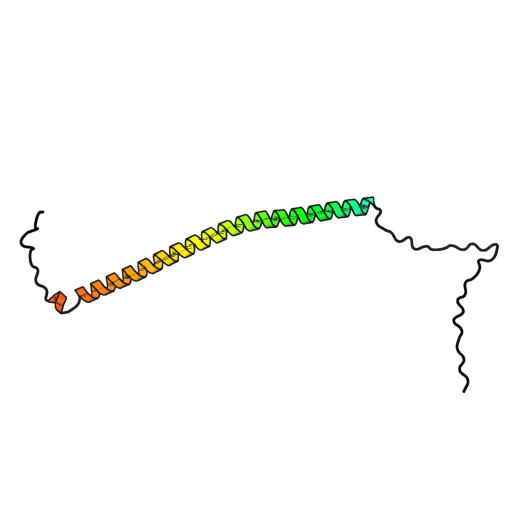A 1 81 ? -16.434 -2.110 22.573 1.00 96.50 81 GLU A N 1
ATOM 632 C CA . GLU A 1 81 ? -17.441 -1.244 23.195 1.00 96.50 81 GLU A CA 1
ATOM 633 C C . GLU A 1 81 ? -18.787 -1.963 23.377 1.00 96.50 81 GLU A C 1
ATOM 635 O O . GLU A 1 81 ? -19.399 -1.872 24.450 1.00 96.50 81 GLU A O 1
ATOM 640 N N . LEU A 1 82 ? -19.239 -2.711 22.363 1.00 96.62 82 LEU A N 1
ATOM 641 C CA . LEU A 1 82 ? -20.469 -3.502 22.434 1.00 96.62 82 LEU A CA 1
ATOM 642 C C . LEU A 1 82 ? -20.366 -4.610 23.484 1.00 96.62 82 LEU A C 1
ATOM 644 O O . LEU A 1 82 ? -21.317 -4.840 24.231 1.00 96.62 82 LEU A O 1
ATOM 648 N N . GLU A 1 83 ? -19.219 -5.282 23.561 1.00 96.06 83 GLU A N 1
ATOM 649 C CA . GLU A 1 83 ? -18.954 -6.335 24.535 1.00 96.06 83 GLU A CA 1
ATOM 650 C C . GLU A 1 83 ? -19.052 -5.778 25.959 1.00 96.06 83 GLU A C 1
ATOM 652 O O . GLU A 1 83 ? -19.813 -6.299 26.781 1.00 96.06 83 GLU A O 1
ATOM 657 N N . VAL A 1 84 ? -18.398 -4.644 26.232 1.00 97.19 84 VAL A N 1
ATOM 658 C CA . VAL A 1 84 ? -18.485 -3.960 27.530 1.00 97.19 84 VAL A CA 1
ATOM 659 C C . VAL A 1 84 ? -19.919 -3.522 27.838 1.00 97.19 84 VAL A C 1
ATOM 661 O O . VAL A 1 84 ? -20.393 -3.709 28.963 1.00 97.19 84 VAL A O 1
ATOM 664 N N . ALA A 1 85 ? -20.636 -2.952 26.867 1.00 94.75 85 ALA A N 1
ATOM 665 C CA . ALA A 1 85 ? -22.028 -2.547 27.047 1.00 94.75 85 ALA A CA 1
ATOM 666 C C . ALA A 1 85 ? -22.935 -3.749 27.356 1.00 94.75 85 ALA A C 1
ATOM 668 O O . ALA A 1 85 ? -23.764 -3.682 28.266 1.00 94.75 85 ALA A O 1
ATOM 669 N N . SER A 1 86 ? -22.736 -4.871 26.664 1.00 94.00 86 SER A N 1
ATOM 670 C CA . SER A 1 86 ? -23.481 -6.108 26.902 1.00 94.00 86 SER A CA 1
ATOM 671 C C . SER A 1 86 ? -23.212 -6.680 28.297 1.00 94.00 86 SER A C 1
ATOM 673 O O . SER A 1 86 ? -24.153 -7.037 29.007 1.00 94.00 86 SER A O 1
ATOM 675 N N . ALA A 1 87 ? -21.954 -6.674 28.748 1.00 95.75 87 ALA A N 1
ATOM 676 C CA . ALA A 1 87 ? -21.569 -7.122 30.081 1.00 95.75 87 ALA A CA 1
ATOM 677 C C . ALA A 1 87 ? -22.181 -6.231 31.172 1.00 95.75 87 ALA A C 1
ATOM 679 O O . ALA A 1 87 ? -22.667 -6.729 32.189 1.00 95.75 87 ALA A O 1
ATOM 680 N N . ARG A 1 88 ? -22.229 -4.910 30.948 1.00 93.81 88 ARG A N 1
ATOM 681 C CA . ARG A 1 88 ? -22.917 -3.963 31.840 1.00 93.81 88 ARG A CA 1
ATOM 682 C C . ARG A 1 88 ? -24.416 -4.232 31.912 1.00 93.81 88 ARG A C 1
ATOM 684 O O . ARG A 1 88 ? -24.961 -4.254 33.011 1.00 93.81 88 ARG A O 1
ATOM 691 N N . LEU A 1 89 ? -25.073 -4.464 30.775 1.00 94.44 89 LEU A N 1
ATOM 692 C CA . LEU A 1 89 ? -26.497 -4.803 30.738 1.00 94.44 89 LEU A CA 1
ATOM 693 C C . LEU A 1 89 ? -26.781 -6.115 31.478 1.00 94.44 89 LEU A C 1
ATOM 695 O O . LEU A 1 89 ? -27.706 -6.164 32.283 1.00 94.44 89 LEU A O 1
ATOM 699 N N . GLN A 1 90 ? -25.952 -7.145 31.292 1.00 93.50 90 GLN A N 1
ATOM 700 C CA . GLN A 1 90 ? -26.073 -8.406 32.033 1.00 93.50 90 GLN A CA 1
ATOM 701 C C . GLN A 1 90 ? -25.842 -8.232 33.539 1.00 93.50 90 GLN A C 1
ATOM 703 O O . GLN A 1 90 ? -26.526 -8.858 34.349 1.00 93.50 90 GLN A O 1
ATOM 708 N N . ALA A 1 91 ? -24.884 -7.392 33.938 1.00 91.94 91 ALA A N 1
ATOM 709 C CA . ALA A 1 91 ? -24.646 -7.088 35.344 1.00 91.94 91 ALA A CA 1
ATOM 710 C C . ALA A 1 91 ? -25.843 -6.355 35.969 1.00 91.94 91 ALA A C 1
ATOM 712 O O . ALA A 1 91 ? -26.271 -6.717 37.064 1.00 91.94 91 ALA A O 1
ATOM 713 N N . LEU A 1 92 ? -26.413 -5.372 35.263 1.00 90.19 92 LEU A N 1
ATOM 714 C CA . LEU A 1 92 ? -27.617 -4.660 35.696 1.00 90.19 92 LEU A CA 1
ATOM 715 C C . LEU A 1 92 ? -28.820 -5.595 35.815 1.00 90.19 92 LEU A C 1
ATOM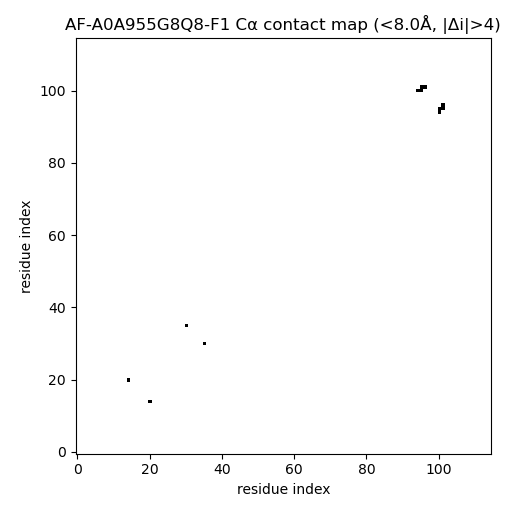 717 O O . LEU A 1 92 ? -29.503 -5.559 36.834 1.00 90.19 92 LEU A O 1
ATOM 721 N N . ASP A 1 93 ? -29.044 -6.465 34.830 1.00 89.56 93 ASP A N 1
ATOM 722 C CA . ASP A 1 93 ? -30.122 -7.456 34.871 1.00 89.56 93 ASP A CA 1
ATOM 723 C C . ASP A 1 93 ? -29.950 -8.432 36.049 1.00 89.56 93 ASP A C 1
ATOM 725 O O . ASP A 1 93 ? -30.891 -8.703 36.796 1.00 89.56 93 ASP A O 1
ATOM 729 N N . ARG A 1 94 ? -28.719 -8.887 36.313 1.00 89.38 94 ARG A N 1
ATOM 730 C CA . ARG A 1 94 ? -28.413 -9.735 37.475 1.00 89.38 94 ARG A CA 1
ATOM 731 C C . ARG A 1 94 ? -28.696 -9.029 38.801 1.00 89.38 94 ARG A C 1
ATOM 733 O O . ARG A 1 94 ? -29.239 -9.649 39.713 1.00 89.38 94 ARG A O 1
ATOM 740 N N . VAL A 1 95 ? -28.324 -7.753 38.923 1.00 88.06 95 VAL A N 1
ATOM 741 C CA . VAL A 1 95 ? -28.592 -6.951 40.126 1.00 88.06 95 VAL A CA 1
ATOM 742 C C . VAL A 1 95 ? -30.093 -6.726 40.292 1.00 88.06 95 VAL A C 1
ATOM 744 O O . VAL A 1 95 ? -30.606 -6.963 41.382 1.00 88.06 95 VAL A O 1
ATOM 747 N N . ALA A 1 96 ? -30.812 -6.353 39.233 1.00 83.44 96 ALA A N 1
ATOM 748 C CA . ALA A 1 96 ? -32.262 -6.159 39.265 1.00 83.44 96 ALA A CA 1
ATOM 749 C C . ALA A 1 96 ? -33.012 -7.435 39.689 1.00 83.44 96 ALA A C 1
ATOM 751 O O .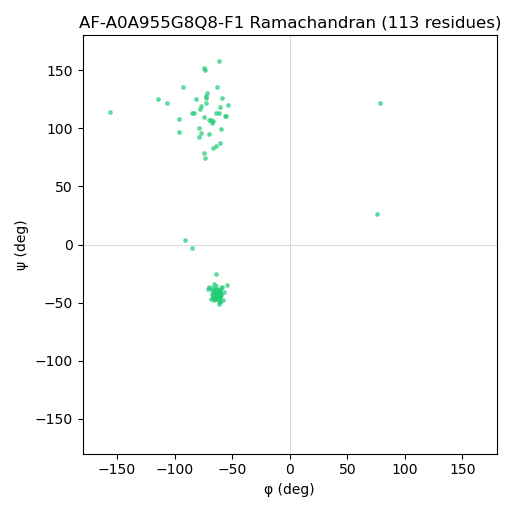 ALA A 1 96 ? -33.980 -7.369 40.444 1.00 83.44 96 ALA A O 1
ATOM 752 N N . ASN A 1 97 ? -32.529 -8.605 39.263 1.00 85.50 97 ASN A N 1
ATOM 753 C CA . ASN A 1 97 ? -33.117 -9.901 39.602 1.00 85.50 97 ASN A CA 1
ATOM 754 C C . ASN A 1 97 ? -32.644 -10.486 40.947 1.00 85.50 97 ASN A C 1
ATOM 756 O O . ASN A 1 97 ? -33.134 -11.549 41.348 1.00 85.50 97 ASN A O 1
ATOM 760 N N . SER A 1 98 ? -31.722 -9.822 41.648 1.00 87.38 98 SER A N 1
ATOM 761 C CA . SER A 1 98 ? -31.193 -10.283 42.935 1.00 87.38 98 SER A CA 1
ATOM 762 C C . SER A 1 98 ? -32.201 -10.112 44.079 1.00 87.38 98 SER A C 1
ATOM 764 O O . SER A 1 98 ? -33.021 -9.190 44.081 1.00 87.38 98 SER A O 1
ATOM 766 N N . ASP A 1 99 ? -32.131 -10.992 45.081 1.00 80.75 99 ASP A N 1
ATOM 767 C CA . ASP A 1 99 ? -33.041 -10.968 46.234 1.00 80.75 99 ASP A CA 1
ATOM 768 C C . ASP A 1 99 ? -33.041 -9.629 47.000 1.00 80.75 99 ASP A C 1
ATOM 770 O O . ASP A 1 99 ? -34.123 -9.155 47.346 1.00 80.75 99 ASP A O 1
ATOM 774 N N . PRO 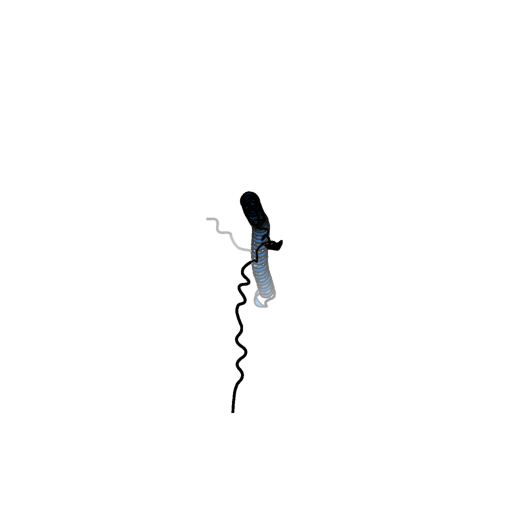A 1 100 ? -31.900 -8.945 47.232 1.00 80.25 100 PRO A N 1
ATOM 775 C CA . PRO A 1 100 ? -31.906 -7.629 47.872 1.00 80.25 100 PRO A CA 1
ATOM 776 C C . PRO A 1 100 ? -32.658 -6.571 47.057 1.00 80.25 100 PRO A C 1
ATOM 778 O O . PRO A 1 100 ? -33.376 -5.763 47.638 1.00 80.25 100 PRO A O 1
ATOM 781 N N . ALA A 1 101 ? -32.531 -6.590 45.724 1.00 75.69 101 ALA A N 1
ATOM 782 C CA . ALA A 1 101 ? -33.177 -5.620 44.840 1.00 75.69 101 ALA A CA 1
ATOM 783 C C . ALA A 1 101 ? -34.698 -5.816 44.771 1.00 75.69 101 ALA A C 1
ATOM 785 O O . ALA A 1 101 ? -35.448 -4.844 44.791 1.00 75.69 101 ALA A O 1
ATOM 786 N N . LYS A 1 102 ? -35.162 -7.071 44.765 1.00 79.31 102 LYS A N 1
ATOM 787 C CA . LYS A 1 102 ? -36.595 -7.413 44.804 1.00 79.31 102 LYS A CA 1
ATOM 788 C C . LYS A 1 102 ? -37.286 -6.986 46.099 1.00 79.31 102 LYS A C 1
ATOM 790 O O . LYS A 1 102 ? -38.493 -6.774 46.102 1.00 79.31 102 LYS A O 1
ATOM 795 N N . ASN A 1 103 ? -36.522 -6.859 47.181 1.00 80.38 103 ASN A N 1
ATOM 796 C CA . ASN A 1 103 ? -37.012 -6.411 48.481 1.00 80.38 103 ASN A CA 1
ATOM 797 C C . ASN A 1 103 ? -36.920 -4.882 48.669 1.00 80.38 103 ASN A C 1
ATOM 799 O O . ASN A 1 103 ? -37.239 -4.383 49.750 1.00 80.38 103 ASN A O 1
ATOM 803 N N . LEU A 1 104 ? -36.495 -4.124 47.648 1.00 77.44 104 LEU A N 1
ATOM 804 C CA . LEU A 1 104 ? -36.505 -2.662 47.698 1.00 77.44 104 LEU A CA 1
ATOM 805 C C . LEU A 1 104 ? -37.940 -2.138 47.589 1.00 77.44 104 LEU A C 1
ATOM 807 O O . LEU A 1 104 ? -38.683 -2.470 46.667 1.00 77.44 104 LEU A O 1
ATOM 811 N N . VAL A 1 105 ? -38.320 -1.278 48.530 1.00 72.50 105 VAL A N 1
ATOM 812 C CA . VAL A 1 105 ? -39.627 -0.614 48.548 1.00 72.50 105 VAL A CA 1
ATOM 813 C C . VAL A 1 105 ? -39.499 0.733 47.839 1.00 72.50 105 VAL A C 1
ATOM 815 O O . VAL A 1 105 ? -38.534 1.464 48.066 1.00 72.50 105 VAL A O 1
ATOM 818 N N . SER A 1 106 ? -40.459 1.073 46.975 1.00 68.88 106 SER A N 1
ATOM 819 C CA . SER A 1 106 ? -40.476 2.367 46.286 1.00 68.88 106 SER A CA 1
ATOM 820 C C . SER A 1 106 ? -40.568 3.503 47.308 1.00 68.88 106 SER A C 1
ATOM 822 O O . SER A 1 106 ? -41.573 3.647 48.004 1.00 68.88 106 SER A O 1
ATOM 824 N N . VAL A 1 107 ? -39.506 4.301 47.409 1.00 69.44 107 VAL A N 1
ATOM 825 C CA . VAL A 1 107 ? -39.473 5.518 48.222 1.00 69.44 107 VAL A CA 1
ATOM 826 C C . VAL A 1 107 ? -39.517 6.727 47.296 1.00 69.44 107 VAL A C 1
ATOM 828 O O . VAL A 1 107 ? -38.674 6.892 46.416 1.00 69.44 107 VAL A O 1
ATOM 831 N N . THR A 1 108 ? -40.529 7.573 47.479 1.00 63.09 108 THR A N 1
ATOM 832 C CA . THR A 1 108 ? -40.640 8.838 46.741 1.00 63.09 108 THR A CA 1
ATOM 833 C C . THR A 1 108 ? -39.586 9.802 47.299 1.00 63.09 108 THR A C 1
ATOM 835 O O . THR A 1 108 ? -39.562 9.996 48.518 1.00 63.09 108 THR A O 1
ATOM 838 N N . PRO A 1 109 ? -38.698 10.393 46.477 1.00 66.00 109 PRO A N 1
ATOM 839 C CA . PRO A 1 109 ? -37.647 11.269 46.979 1.00 66.00 109 PRO A CA 1
ATOM 840 C C . PRO A 1 109 ? -38.251 12.518 47.630 1.00 66.00 109 PRO A C 1
ATOM 842 O O . PRO A 1 109 ? -38.862 13.361 46.973 1.00 66.00 109 PRO A O 1
ATOM 845 N N . SER A 1 110 ? -38.078 12.629 48.947 1.00 64.56 110 SER A N 1
ATOM 846 C CA . SER A 1 110 ? -38.449 13.811 49.720 1.00 64.56 110 SER A CA 1
ATOM 847 C C . SER A 1 110 ? -37.388 14.889 49.496 1.00 64.56 110 SER A C 1
ATOM 849 O O . SER A 1 110 ? -36.365 14.900 50.171 1.00 64.56 110 SER A O 1
ATOM 851 N N . SER A 1 111 ? -37.654 15.791 48.551 1.00 60.25 111 SER A N 1
ATOM 852 C CA . SER A 1 111 ? -36.896 17.006 48.201 1.00 60.25 111 SER A CA 1
ATOM 853 C C . SER A 1 111 ? -35.623 16.843 47.352 1.00 60.25 111 SER A C 1
ATOM 855 O O . SER A 1 111 ? -34.645 16.200 47.722 1.00 60.25 111 SER A O 1
ATOM 857 N N . THR A 1 112 ? -35.634 17.513 46.198 1.00 63.56 112 THR A N 1
ATOM 858 C CA . THR A 1 112 ? -34.450 17.948 45.449 1.00 63.56 112 THR A CA 1
ATOM 859 C C . THR A 1 112 ? -33.863 19.176 46.137 1.00 63.56 112 THR A C 1
ATOM 861 O O . THR A 1 112 ? -34.532 20.204 46.231 1.00 63.56 112 THR A O 1
ATOM 864 N N . LEU A 1 113 ? -32.619 19.082 46.607 1.00 64.06 113 LEU A N 1
ATOM 865 C CA . LEU A 1 113 ? -31.869 20.241 47.083 1.00 64.06 113 LEU A CA 1
ATOM 866 C C . LEU A 1 113 ? -31.512 21.129 45.883 1.00 64.06 113 LEU A C 1
ATOM 868 O O . LEU A 1 113 ? -30.661 20.772 45.072 1.00 64.06 113 LEU A O 1
ATOM 872 N N . THR A 1 114 ? -32.181 22.272 45.767 1.00 57.97 114 THR A N 1
ATOM 873 C CA . THR A 1 114 ? -31.766 23.394 44.915 1.00 57.97 114 THR A CA 1
ATOM 874 C C . THR A 1 114 ? -30.563 24.087 45.550 1.00 57.97 114 THR A C 1
ATOM 876 O O . THR A 1 114 ? -30.662 24.539 46.692 1.00 57.97 114 THR A O 1
ATOM 879 N N . ASN A 1 115 ? -29.448 24.155 44.818 1.00 55.56 115 ASN A N 1
ATOM 880 C CA . ASN A 1 115 ? -28.330 25.063 45.086 1.00 55.56 115 ASN A CA 1
ATOM 881 C C . ASN A 1 115 ? -28.358 26.181 44.044 1.00 55.56 115 ASN A C 1
ATOM 883 O O . ASN A 1 115 ? -28.534 25.829 42.854 1.00 55.56 115 ASN A O 1
#

Secondary structure (DSSP, 8-state):
-------------PPPTT-----------PPPHHHHHHHHHHHHHHHHHHHHHHHHHHHHHHHHHHHHHHHHHHHHHHHHHHHHHHHHHHHHHHHHTSHHHHT------------

Radius of gyration: 47.32 Å; Cα contacts (8 Å, |Δi|>4): 6; chains: 1; bounding box: 101×76×107 Å

pLDDT: mean 78.66, std 14.25, range [47.59, 97.19]

Solvent-accessible surface area (backbone atoms only — not comparable to full-atom values): 7343 Å² total; per-residue (Å²): 142,84,86,83,81,81,79,83,73,81,76,80,73,75,84,59,91,95,62,93,77,82,79,85,71,84,74,76,85,66,74,50,75,66,57,50,52,52,51,50,52,52,51,55,49,52,52,49,52,54,50,51,51,49,53,56,49,52,52,58,52,48,54,54,48,50,54,49,52,52,50,52,53,52,51,50,50,52,49,54,52,49,51,53,51,51,52,50,51,53,51,51,52,50,49,60,71,29,72,73,51,68,68,59,73,95,72,82,84,85,74,84,86,84,129

Mean predicted aligned error: 18.41 Å